Protein AF-A0A533YHV8-F1 (afdb_monomer_lite)

Foldseek 3Di:
DPPVVVVVVVPDDPVPPQEAEAEDEDPPDPVVVVVVVVVCVVVPEDEDDPVQVVVVVVPDDRPDPPYYYYHYPDPDVNVVDDD

pLDDT: mean 82.46, std 17.16, range [42.19, 97.56]

Structure (mmCIF, N/CA/C/O backbone):
data_AF-A0A533YHV8-F1
#
_entry.id   AF-A0A533YHV8-F1
#
loop_
_atom_site.group_PDB
_atom_site.id
_atom_site.type_symbol
_atom_site.label_atom_id
_atom_site.label_alt_id
_atom_site.label_comp_id
_atom_site.label_asym_id
_atom_site.label_entity_id
_atom_site.label_seq_id
_atom_site.pdbx_PDB_ins_code
_atom_site.Cartn_x
_atom_site.Cartn_y
_atom_site.Cartn_z
_atom_site.occupancy
_atom_site.B_iso_or_equiv
_atom_site.auth_seq_id
_atom_site.auth_comp_id
_atom_site.auth_asym_id
_atom_site.auth_atom_id
_atom_site.pdbx_PDB_model_num
ATOM 1 N N . MET A 1 1 ? 12.208 -17.103 -8.280 1.00 42.84 1 MET A N 1
ATOM 2 C CA . MET A 1 1 ? 12.313 -17.815 -6.984 1.00 42.84 1 MET A CA 1
ATOM 3 C C . MET A 1 1 ? 12.878 -16.982 -5.813 1.00 42.84 1 MET A C 1
ATOM 5 O O . MET A 1 1 ? 13.056 -17.538 -4.743 1.00 42.84 1 MET A O 1
ATOM 9 N N . GLY A 1 2 ? 13.114 -15.662 -5.939 1.00 42.19 2 GLY A N 1
ATOM 10 C CA . GLY A 1 2 ? 13.739 -14.869 -4.857 1.00 42.19 2 GLY A CA 1
ATOM 11 C C . GLY A 1 2 ? 12.803 -14.315 -3.769 1.00 42.19 2 GLY A C 1
ATOM 12 O O . GLY A 1 2 ? 13.169 -14.323 -2.604 1.00 42.19 2 GLY A O 1
ATOM 13 N N . ALA A 1 3 ? 11.585 -13.864 -4.105 1.00 48.72 3 ALA A N 1
ATOM 14 C CA . ALA A 1 3 ? 10.708 -13.256 -3.089 1.00 48.72 3 ALA A CA 1
ATOM 15 C C . ALA A 1 3 ? 10.072 -14.265 -2.137 1.00 48.72 3 ALA A C 1
ATOM 17 O O . ALA A 1 3 ? 9.913 -13.941 -0.970 1.00 48.72 3 ALA A O 1
ATOM 18 N N . LEU A 1 4 ? 9.751 -15.479 -2.605 1.00 45.72 4 LEU A N 1
ATOM 19 C CA . LEU A 1 4 ? 9.291 -16.528 -1.695 1.00 45.72 4 LEU A CA 1
ATOM 20 C C . LEU A 1 4 ? 10.359 -16.813 -0.636 1.00 45.72 4 LEU A C 1
ATOM 22 O O . LEU A 1 4 ? 10.032 -16.871 0.535 1.00 45.72 4 LEU A O 1
ATOM 26 N N . ARG A 1 5 ? 11.636 -16.881 -1.033 1.00 46.34 5 ARG A N 1
ATOM 27 C CA . ARG A 1 5 ? 12.753 -17.112 -0.114 1.00 46.34 5 ARG A CA 1
ATOM 28 C C . ARG A 1 5 ? 12.931 -15.980 0.902 1.00 46.34 5 ARG A C 1
ATOM 30 O O . ARG A 1 5 ? 13.085 -16.277 2.074 1.00 46.34 5 ARG A O 1
ATOM 37 N N . ALA A 1 6 ? 12.825 -14.716 0.488 1.00 48.22 6 ALA A N 1
ATOM 38 C CA . ALA A 1 6 ? 12.890 -13.575 1.409 1.00 48.22 6 ALA A CA 1
ATOM 39 C C . ALA A 1 6 ? 11.735 -13.567 2.433 1.00 48.22 6 AL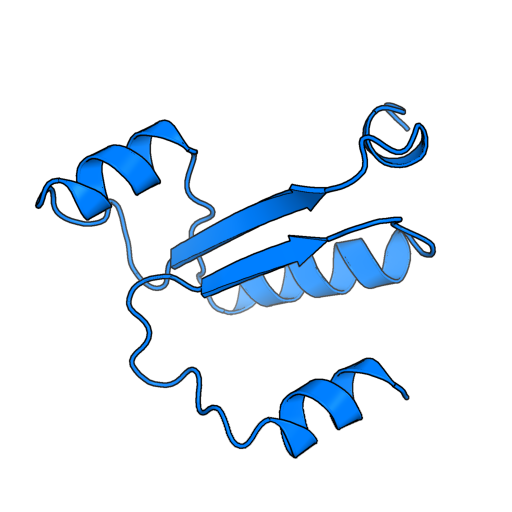A A C 1
ATOM 41 O O . ALA A 1 6 ? 11.940 -13.227 3.593 1.00 48.22 6 ALA A O 1
ATOM 42 N N . ILE A 1 7 ? 10.533 -13.985 2.021 1.00 48.78 7 ILE A N 1
ATOM 43 C CA . ILE A 1 7 ? 9.371 -14.118 2.913 1.00 48.78 7 ILE A CA 1
ATOM 44 C C . ILE A 1 7 ? 9.568 -15.284 3.897 1.00 48.78 7 ILE A C 1
ATOM 46 O O . ILE A 1 7 ? 9.221 -15.156 5.068 1.00 48.78 7 ILE A O 1
ATOM 50 N N . THR A 1 8 ? 10.167 -16.394 3.455 1.00 49.41 8 THR A N 1
ATOM 51 C CA . THR A 1 8 ? 10.476 -17.544 4.321 1.00 49.41 8 THR A CA 1
ATOM 52 C C . THR A 1 8 ? 11.642 -17.269 5.282 1.00 49.41 8 THR A C 1
ATOM 54 O O . THR A 1 8 ? 11.583 -17.680 6.437 1.00 49.41 8 THR A O 1
ATOM 57 N N . GLU A 1 9 ? 12.689 -16.564 4.836 1.00 47.34 9 GLU A N 1
ATOM 58 C CA . GLU A 1 9 ? 13.894 -16.255 5.628 1.00 47.34 9 GLU A CA 1
ATOM 59 C C . GLU A 1 9 ? 13.652 -15.198 6.714 1.00 47.34 9 GLU A C 1
ATOM 61 O O . GLU A 1 9 ? 14.372 -15.180 7.707 1.00 47.34 9 GLU A O 1
ATOM 66 N N . LEU A 1 10 ? 12.624 -14.351 6.582 1.00 49.09 10 LEU A N 1
ATOM 67 C CA . LEU A 1 10 ? 12.305 -13.356 7.607 1.00 49.09 10 LEU A CA 1
ATOM 68 C C . LEU A 1 10 ? 11.725 -13.966 8.891 1.00 49.09 10 LEU A C 1
ATOM 70 O O . LEU A 1 10 ? 11.695 -13.274 9.906 1.00 49.09 10 LEU A O 1
ATOM 74 N N . THR A 1 11 ? 11.239 -15.219 8.899 1.00 46.31 11 THR A N 1
ATOM 75 C CA . THR A 1 11 ? 10.492 -15.814 10.043 1.00 46.31 11 THR A CA 1
ATOM 76 C C . THR A 1 11 ? 9.345 -14.930 10.572 1.00 46.31 11 THR A C 1
ATOM 78 O O . THR A 1 11 ? 8.752 -15.208 11.614 1.00 46.31 11 THR A O 1
ATOM 81 N N . ALA A 1 12 ? 9.000 -13.863 9.850 1.00 49.97 12 ALA A N 1
ATOM 82 C CA . ALA A 1 12 ? 7.995 -12.900 10.227 1.00 49.97 12 ALA A CA 1
ATOM 83 C C . ALA A 1 12 ? 6.652 -13.473 9.800 1.00 49.97 12 ALA A C 1
ATOM 85 O O . ALA A 1 12 ? 6.260 -13.440 8.633 1.00 49.97 12 ALA A O 1
ATOM 86 N N . SER A 1 13 ? 5.942 -14.040 10.766 1.00 60.16 13 SER A N 1
ATOM 87 C CA . SER A 1 13 ? 4.531 -14.303 10.575 1.00 60.16 13 SER A CA 1
ATOM 88 C C . SER A 1 13 ? 3.814 -12.961 10.508 1.00 60.16 13 SER A C 1
ATOM 90 O O . SER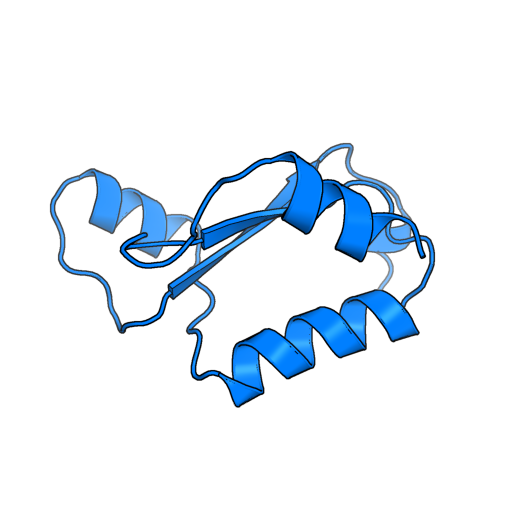 A 1 13 ? 3.689 -12.261 11.506 1.00 60.16 13 SER A O 1
ATOM 92 N N . PHE A 1 14 ? 3.280 -12.630 9.338 1.00 66.69 14 PHE A N 1
ATOM 93 C CA . PHE A 1 14 ? 2.338 -11.524 9.186 1.00 66.69 14 PHE A CA 1
ATOM 94 C C . PHE A 1 14 ? 0.978 -11.809 9.853 1.00 66.69 14 PHE A C 1
ATOM 96 O O . PHE A 1 14 ? 0.104 -10.941 9.861 1.00 66.69 14 PHE A O 1
ATOM 103 N N . ARG A 1 15 ? 0.769 -13.014 10.420 1.00 64.00 15 ARG A N 1
ATOM 104 C CA . ARG A 1 15 ? -0.432 -13.315 11.213 1.00 64.00 15 ARG A CA 1
ATOM 105 C C . ARG A 1 15 ? -0.453 -12.409 12.439 1.00 64.00 15 ARG A C 1
ATOM 107 O O . ARG A 1 15 ? 0.369 -12.572 13.334 1.00 64.00 15 ARG A O 1
ATOM 114 N N . GLY A 1 16 ? -1.414 -11.493 12.467 1.00 71.88 16 GLY A N 1
ATOM 115 C CA . GLY A 1 16 ? -1.619 -10.547 13.562 1.00 71.88 16 GLY A CA 1
ATOM 116 C C . GLY A 1 16 ? -1.204 -9.111 13.249 1.00 71.88 16 GLY A C 1
ATOM 117 O O . GLY A 1 16 ? -1.455 -8.241 14.072 1.00 71.88 16 GLY A O 1
ATOM 118 N N . ALA A 1 17 ? -0.619 -8.835 12.078 1.00 85.12 17 ALA A N 1
ATOM 119 C CA . ALA A 1 17 ? -0.402 -7.456 11.655 1.00 85.12 17 ALA A CA 1
ATOM 120 C C . ALA A 1 17 ? -1.750 -6.764 11.394 1.00 85.12 17 ALA A C 1
ATOM 122 O O . ALA A 1 17 ? -2.564 -7.266 10.617 1.00 85.12 17 ALA A O 1
ATOM 123 N N . ASP A 1 18 ? -1.972 -5.603 12.016 1.00 90.06 18 ASP A N 1
ATOM 124 C CA . ASP A 1 18 ? -3.159 -4.782 11.751 1.00 90.06 18 ASP A CA 1
ATOM 125 C C . ASP A 1 18 ? -3.141 -4.215 10.320 1.00 90.06 18 ASP A C 1
ATOM 127 O O . ASP A 1 18 ? -4.179 -4.160 9.660 1.00 90.06 18 ASP A O 1
ATOM 131 N N . VAL A 1 19 ? -1.954 -3.830 9.831 1.00 93.19 19 VAL A N 1
ATOM 132 C CA . VAL A 1 19 ? -1.720 -3.314 8.475 1.00 93.19 19 VAL A CA 1
ATOM 133 C C . VAL A 1 19 ? -0.423 -3.899 7.913 1.00 93.19 19 VAL A C 1
ATOM 135 O O . VAL A 1 19 ? 0.619 -3.844 8.568 1.00 93.19 19 VAL A O 1
ATOM 138 N N . LEU A 1 20 ? -0.455 -4.414 6.681 1.00 93.12 20 LEU A N 1
ATOM 139 C CA . LEU A 1 20 ? 0.756 -4.784 5.940 1.00 93.12 20 LEU A CA 1
ATOM 140 C C . LEU A 1 20 ? 1.313 -3.588 5.173 1.00 93.12 20 LEU A C 1
ATOM 142 O O . LEU A 1 20 ? 0.666 -3.096 4.257 1.00 93.12 20 LEU A O 1
ATOM 146 N N . VAL A 1 21 ? 2.530 -3.153 5.492 1.00 93.31 21 VAL A N 1
ATOM 147 C CA . VAL A 1 21 ? 3.219 -2.099 4.733 1.00 93.31 21 VAL A CA 1
ATOM 148 C C . VAL A 1 21 ? 4.141 -2.749 3.704 1.00 93.31 21 VAL A C 1
ATOM 150 O O . VAL A 1 21 ? 5.128 -3.391 4.062 1.00 93.31 21 VAL A O 1
ATOM 153 N N . LEU A 1 22 ? 3.801 -2.615 2.423 1.00 92.19 22 LEU A N 1
ATOM 154 C CA . LEU A 1 22 ? 4.523 -3.226 1.310 1.00 92.19 22 LEU A CA 1
ATOM 155 C C . LEU A 1 22 ? 5.293 -2.156 0.539 1.00 92.19 22 LEU A C 1
ATOM 157 O O . LEU A 1 22 ? 4.699 -1.363 -0.191 1.00 92.19 22 LEU A O 1
ATOM 161 N N . CYS A 1 23 ? 6.616 -2.170 0.683 1.00 92.56 23 CYS A N 1
ATOM 162 C CA . CYS A 1 23 ? 7.506 -1.252 -0.017 1.00 92.56 23 CYS A CA 1
ATOM 163 C C . CYS A 1 23 ? 7.950 -1.825 -1.368 1.00 92.56 23 CYS A C 1
ATOM 165 O O . CYS A 1 23 ? 8.581 -2.885 -1.451 1.00 92.56 23 CYS A O 1
ATOM 167 N N . TYR A 1 24 ? 7.650 -1.086 -2.431 1.00 91.56 24 TYR A N 1
ATOM 168 C CA . TYR A 1 24 ? 8.107 -1.339 -3.786 1.00 91.56 24 TYR A CA 1
ATOM 169 C C . TYR A 1 24 ? 9.159 -0.303 -4.172 1.00 91.56 24 TYR A C 1
ATOM 171 O O . TYR A 1 24 ? 8.990 0.890 -3.974 1.00 91.56 24 TYR A O 1
ATOM 179 N N . HIS A 1 25 ? 10.254 -0.761 -4.767 1.00 90.69 25 HIS A N 1
ATOM 180 C CA . HIS A 1 25 ? 11.171 0.112 -5.496 1.00 90.69 25 HIS A CA 1
ATOM 181 C C . HIS A 1 25 ? 10.807 -0.003 -6.983 1.00 90.69 25 HIS A C 1
ATOM 183 O O . HIS A 1 25 ? 9.641 0.099 -7.366 1.00 90.69 25 HIS A O 1
ATOM 189 N N . ARG A 1 26 ? 11.773 -0.327 -7.841 1.00 90.25 26 ARG A N 1
ATOM 190 C CA . ARG A 1 26 ? 11.547 -0.487 -9.276 1.00 90.25 26 ARG A CA 1
ATOM 191 C C . ARG A 1 26 ? 10.649 -1.682 -9.627 1.00 90.25 26 ARG A C 1
ATOM 193 O O . ARG A 1 26 ? 10.959 -2.826 -9.269 1.00 90.25 26 ARG A O 1
ATOM 200 N N . ILE A 1 27 ? 9.607 -1.446 -10.427 1.00 88.19 27 ILE A N 1
ATOM 201 C CA . ILE A 1 27 ? 8.678 -2.486 -10.894 1.00 88.19 27 ILE A CA 1
ATOM 202 C C . ILE A 1 27 ? 9.215 -3.120 -12.182 1.00 88.19 27 ILE A C 1
ATOM 204 O O . ILE A 1 27 ? 8.806 -2.814 -13.296 1.00 88.19 27 ILE A O 1
ATOM 208 N N . ARG A 1 28 ? 10.134 -4.079 -12.032 1.00 87.25 28 ARG A N 1
ATOM 209 C CA . ARG A 1 28 ? 10.779 -4.749 -13.183 1.00 87.25 28 ARG A CA 1
ATOM 210 C C . ARG A 1 28 ? 9.848 -5.650 -14.006 1.00 87.25 28 ARG A C 1
ATOM 212 O O . ARG A 1 28 ? 10.208 -6.043 -15.107 1.00 87.25 28 ARG A O 1
ATOM 219 N N . SER A 1 29 ? 8.698 -6.043 -13.457 1.00 89.06 29 SER A N 1
ATOM 220 C CA . SER A 1 29 ? 7.713 -6.895 -14.130 1.00 89.06 29 SER A CA 1
ATOM 221 C C . SER A 1 29 ? 6.307 -6.492 -13.702 1.00 89.06 29 SER A C 1
ATOM 223 O O . SER A 1 29 ? 5.915 -6.703 -12.551 1.00 89.06 29 SER A O 1
ATOM 225 N N . ARG A 1 30 ? 5.546 -5.934 -14.651 1.00 88.56 30 ARG A N 1
ATOM 226 C CA . ARG A 1 30 ? 4.145 -5.544 -14.445 1.00 88.56 30 ARG A CA 1
ATOM 227 C C . ARG A 1 30 ? 3.254 -6.748 -14.149 1.00 88.56 30 ARG A C 1
ATOM 229 O O . ARG A 1 30 ? 2.409 -6.664 -13.272 1.00 88.56 30 ARG A O 1
ATOM 236 N N . GLU A 1 31 ? 3.493 -7.882 -14.804 1.00 90.62 31 GLU A N 1
ATOM 237 C CA . GLU A 1 31 ? 2.758 -9.133 -14.568 1.00 90.62 31 GLU A CA 1
ATOM 238 C C . GLU A 1 31 ? 2.910 -9.619 -13.121 1.00 90.62 31 GLU A C 1
ATOM 240 O O . GLU A 1 31 ? 1.931 -9.967 -12.453 1.00 90.62 31 GLU A O 1
ATOM 245 N N . ARG A 1 32 ? 4.143 -9.595 -12.604 1.00 87.06 32 ARG A N 1
ATOM 246 C CA . ARG A 1 32 ? 4.419 -10.012 -11.232 1.00 87.06 32 ARG A CA 1
ATOM 247 C C . ARG A 1 32 ? 3.800 -9.060 -10.216 1.00 87.06 32 ARG A C 1
ATOM 249 O O . ARG A 1 32 ? 3.216 -9.531 -9.246 1.00 87.06 32 ARG A O 1
ATOM 256 N N . PHE A 1 33 ? 3.910 -7.754 -10.451 1.00 89.38 33 PHE A N 1
ATOM 257 C CA . PHE A 1 33 ? 3.256 -6.750 -9.615 1.00 89.38 33 PHE A CA 1
ATOM 258 C C . PHE A 1 33 ? 1.735 -6.935 -9.623 1.00 89.38 33 PHE A C 1
ATOM 260 O O . PHE A 1 33 ? 1.126 -7.048 -8.566 1.00 89.38 33 PHE A O 1
ATOM 267 N N . HIS A 1 34 ? 1.132 -7.097 -10.801 1.00 89.75 34 HIS A N 1
ATOM 268 C CA . HIS A 1 34 ? -0.297 -7.366 -10.939 1.00 89.75 34 HIS A CA 1
ATOM 269 C C . HIS A 1 34 ? -0.723 -8.627 -10.177 1.00 89.75 34 HIS A C 1
ATOM 271 O O . HIS A 1 34 ? -1.713 -8.595 -9.455 1.00 89.75 34 HIS A O 1
ATOM 277 N N . SER A 1 35 ? 0.056 -9.708 -10.252 1.00 86.88 35 SER A N 1
ATOM 278 C CA . SER A 1 35 ? -0.216 -10.941 -9.500 1.00 86.88 35 SER A CA 1
ATOM 279 C C . SER A 1 35 ? -0.180 -10.724 -7.982 1.00 86.88 35 SER A C 1
ATOM 281 O O . SER A 1 35 ? -0.980 -11.311 -7.259 1.00 86.88 35 SER A O 1
ATOM 283 N N . GLN A 1 36 ? 0.710 -9.856 -7.488 1.00 89.88 36 GLN A N 1
ATOM 284 C CA . GLN A 1 36 ? 0.773 -9.492 -6.067 1.00 89.88 36 GLN A CA 1
ATOM 285 C C . GLN A 1 36 ? -0.446 -8.667 -5.637 1.00 89.88 36 GLN A C 1
ATOM 287 O O . GLN A 1 36 ? -1.047 -8.967 -4.608 1.00 89.88 36 GLN A O 1
ATOM 292 N N . ILE A 1 37 ? -0.846 -7.670 -6.434 1.00 91.88 37 ILE A N 1
ATOM 293 C CA . ILE A 1 37 ? -2.044 -6.861 -6.157 1.00 91.88 37 ILE A CA 1
ATOM 294 C C . ILE A 1 37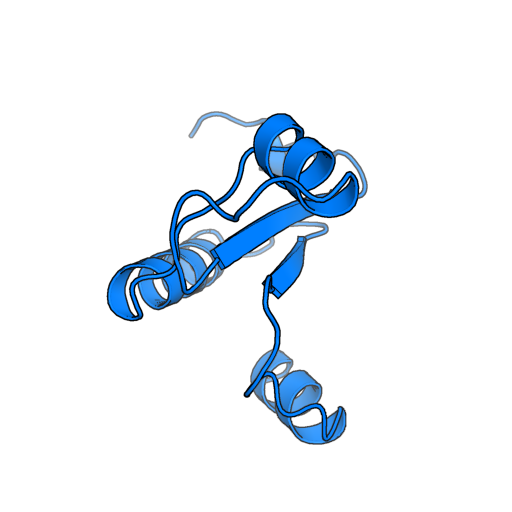 ? -3.312 -7.721 -6.214 1.00 91.88 37 ILE A C 1
ATOM 296 O O . ILE A 1 37 ? -4.166 -7.624 -5.334 1.00 91.88 37 ILE A O 1
ATOM 300 N N . LYS A 1 38 ? -3.404 -8.620 -7.198 1.00 89.81 38 LYS A N 1
ATOM 301 C CA . LYS A 1 38 ? -4.498 -9.584 -7.313 1.00 89.81 38 LYS A CA 1
ATOM 302 C C . LYS A 1 38 ? -4.584 -10.481 -6.078 1.00 89.81 38 LYS A C 1
ATOM 304 O O . LYS A 1 38 ? -5.670 -10.639 -5.533 1.00 89.81 38 LYS A O 1
ATOM 309 N N . ALA A 1 39 ? -3.454 -10.992 -5.589 1.00 86.94 39 ALA A N 1
ATOM 310 C CA . ALA A 1 39 ? -3.431 -11.804 -4.377 1.00 86.94 39 ALA A CA 1
ATOM 311 C C . ALA A 1 39 ? -3.944 -11.028 -3.150 1.00 86.94 39 ALA A C 1
ATOM 313 O O . ALA A 1 39 ? -4.711 -11.586 -2.371 1.00 86.94 39 ALA A O 1
ATOM 314 N N . LEU A 1 40 ? -3.588 -9.747 -2.984 1.00 87.62 40 LEU A N 1
ATOM 315 C CA . LEU A 1 40 ? -4.139 -8.914 -1.904 1.00 87.62 40 LEU A CA 1
ATOM 316 C C . LEU A 1 40 ? -5.667 -8.817 -1.995 1.00 87.62 40 LEU A C 1
ATOM 318 O O . LEU A 1 40 ? -6.353 -9.050 -1.000 1.00 87.62 40 LEU A O 1
ATOM 322 N N . ALA A 1 41 ? -6.194 -8.540 -3.190 1.00 88.56 41 ALA A N 1
ATOM 323 C CA . ALA A 1 41 ? -7.633 -8.446 -3.419 1.00 88.56 41 ALA A CA 1
ATOM 324 C C . ALA A 1 41 ? -8.358 -9.777 -3.145 1.00 88.56 41 ALA A C 1
ATOM 326 O O . ALA A 1 41 ? -9.368 -9.792 -2.446 1.00 88.56 41 ALA A O 1
ATOM 327 N N . GLU A 1 42 ? -7.821 -10.902 -3.629 1.00 89.19 42 GLU A N 1
ATOM 328 C CA . GLU A 1 42 ? -8.385 -12.244 -3.403 1.00 89.19 42 GLU A CA 1
ATOM 329 C C . GLU A 1 42 ? -8.410 -12.637 -1.919 1.00 89.19 42 GLU A C 1
ATOM 331 O O . GLU A 1 42 ? -9.299 -13.369 -1.492 1.00 89.19 42 GLU A O 1
ATOM 336 N N . HIS A 1 43 ? -7.475 -12.120 -1.117 1.00 87.62 43 HIS A N 1
ATOM 337 C CA . HIS A 1 43 ? -7.434 -12.333 0.333 1.00 87.62 43 HIS A CA 1
ATOM 338 C C . HIS A 1 43 ? -8.194 -11.250 1.123 1.00 87.62 43 HIS A C 1
ATOM 340 O O . HIS A 1 43 ? -8.105 -11.207 2.351 1.00 87.62 43 HIS A O 1
ATOM 346 N N . GLY A 1 44 ? -8.942 -10.375 0.439 1.00 90.69 44 GLY A N 1
ATOM 347 C CA . GLY A 1 44 ? -9.809 -9.371 1.057 1.00 90.69 44 GLY A CA 1
ATOM 348 C C . GLY A 1 44 ? -9.079 -8.163 1.647 1.00 90.69 44 GLY A C 1
ATOM 349 O O . GLY A 1 44 ? -9.666 -7.438 2.450 1.00 90.69 44 GLY A O 1
ATOM 350 N N . TYR A 1 45 ? -7.815 -7.929 1.282 1.00 91.62 45 TYR A N 1
ATOM 351 C CA . TYR A 1 45 ? -7.078 -6.765 1.766 1.00 91.62 45 TYR A CA 1
ATOM 352 C C . TYR A 1 45 ? -7.646 -5.475 1.185 1.00 91.62 45 TYR A C 1
ATOM 354 O O . TYR A 1 45 ? -7.729 -5.304 -0.030 1.00 91.62 45 TYR A O 1
ATOM 362 N N . SER A 1 46 ? -7.963 -4.530 2.063 1.00 93.75 46 SER A N 1
ATOM 363 C CA . SER A 1 46 ? -8.240 -3.152 1.663 1.00 93.75 46 SER A CA 1
ATOM 364 C C . SER A 1 46 ? -6.940 -2.359 1.595 1.00 93.75 46 SER A C 1
ATOM 366 O O . SER A 1 46 ? -6.143 -2.376 2.536 1.00 93.75 46 SER A O 1
ATOM 368 N N . VAL A 1 47 ? -6.712 -1.681 0.471 1.00 94.69 47 VAL A N 1
ATOM 369 C CA . VAL A 1 47 ? -5.535 -0.826 0.287 1.00 94.69 47 VAL A CA 1
ATOM 370 C C . VAL A 1 47 ? -5.840 0.552 0.858 1.00 94.69 47 VAL A C 1
ATOM 372 O O . VAL A 1 47 ? -6.733 1.238 0.369 1.00 94.69 47 VAL A O 1
ATOM 375 N N . LEU A 1 48 ? -5.103 0.939 1.894 1.00 97.00 48 LEU A N 1
ATOM 376 C CA . LEU A 1 48 ? -5.260 2.218 2.574 1.00 97.00 48 LEU A CA 1
ATOM 377 C C . LEU A 1 48 ? -4.620 3.347 1.772 1.00 97.00 48 LEU A C 1
ATOM 379 O O . LEU A 1 48 ? -3.516 3.213 1.235 1.00 97.00 48 LEU A O 1
ATOM 383 N N . THR A 1 49 ? -5.268 4.504 1.799 1.00 96.31 49 THR A N 1
ATOM 384 C CA . THR A 1 49 ? -4.617 5.779 1.503 1.00 96.31 49 THR A CA 1
ATOM 385 C C . THR A 1 49 ? -3.664 6.182 2.633 1.00 96.31 49 THR A C 1
ATOM 387 O O . THR A 1 49 ? -3.778 5.733 3.778 1.00 96.31 49 THR A O 1
ATOM 390 N N . MET A 1 50 ? -2.735 7.098 2.340 1.00 96.06 50 MET A N 1
ATOM 391 C CA . MET A 1 50 ? -1.843 7.653 3.366 1.00 96.06 50 MET A CA 1
ATOM 392 C C . MET A 1 50 ? -2.619 8.391 4.470 1.00 96.06 50 MET A C 1
ATOM 394 O O . MET A 1 50 ? -2.214 8.379 5.633 1.00 96.06 50 MET A O 1
ATOM 398 N N . GLU A 1 51 ? -3.752 9.010 4.127 1.00 97.19 51 GLU A N 1
ATOM 399 C CA . GLU A 1 51 ? -4.609 9.699 5.092 1.00 97.19 51 GLU A CA 1
ATOM 400 C C . GLU A 1 51 ? -5.252 8.712 6.074 1.00 97.19 51 GLU A C 1
ATOM 402 O O . GLU A 1 51 ? -5.169 8.914 7.287 1.00 97.19 51 GLU A O 1
ATOM 407 N N . GLU A 1 52 ? -5.848 7.629 5.571 1.00 97.38 52 GLU A N 1
ATOM 408 C CA . GLU A 1 52 ? -6.454 6.580 6.401 1.00 97.38 52 GLU A CA 1
ATOM 409 C C . GLU A 1 52 ? -5.417 5.909 7.298 1.00 97.38 52 GLU A C 1
ATOM 411 O O . GLU A 1 52 ? -5.653 5.737 8.495 1.00 97.38 52 GLU A O 1
ATOM 416 N N . PHE A 1 53 ? -4.238 5.605 6.751 1.00 96.94 53 PHE A N 1
ATOM 417 C CA . PHE A 1 53 ? -3.134 5.055 7.529 1.00 96.94 53 PHE A CA 1
ATOM 418 C C . PHE A 1 53 ? -2.686 6.012 8.644 1.00 96.94 53 PHE A C 1
ATOM 420 O O . PHE A 1 53 ? -2.515 5.603 9.792 1.00 96.94 53 PHE A O 1
ATOM 427 N N . THR A 1 54 ? -2.570 7.309 8.349 1.00 97.12 54 THR A N 1
ATOM 428 C CA . THR A 1 54 ? -2.180 8.323 9.343 1.00 97.12 54 THR A CA 1
ATOM 429 C C . THR A 1 54 ? -3.244 8.504 10.425 1.00 97.12 54 THR A C 1
ATOM 431 O O . THR A 1 54 ? -2.911 8.651 11.602 1.00 97.12 54 THR A O 1
ATOM 434 N N . LYS A 1 55 ? -4.530 8.497 10.058 1.00 97.44 55 LYS A N 1
ATOM 435 C CA . LYS A 1 55 ? -5.643 8.534 11.020 1.00 97.44 55 LYS A CA 1
ATOM 436 C C . LYS A 1 55 ? -5.603 7.322 11.947 1.00 97.44 55 LYS A C 1
ATOM 438 O O . LYS A 1 55 ? -5.766 7.484 13.158 1.00 97.44 55 LYS A O 1
ATOM 443 N N . TRP A 1 56 ? -5.330 6.140 11.396 1.00 96.56 56 TRP A N 1
ATOM 444 C CA . TRP A 1 56 ? -5.162 4.918 12.175 1.00 96.56 56 TRP A CA 1
ATOM 445 C C . TRP A 1 56 ? -3.991 5.002 13.160 1.00 96.56 56 TRP A C 1
ATOM 447 O O . TRP A 1 56 ? -4.180 4.744 14.346 1.00 96.56 56 TRP A O 1
ATOM 457 N N . LEU A 1 57 ? -2.819 5.476 12.723 1.00 95.88 57 LEU A N 1
ATOM 458 C CA . LEU A 1 57 ? -1.670 5.707 13.615 1.00 95.88 57 LEU A CA 1
ATOM 459 C C . LEU A 1 57 ? -1.982 6.682 14.763 1.00 95.88 57 LEU A C 1
ATOM 461 O O . LEU A 1 57 ? -1.375 6.603 15.828 1.00 95.88 57 LEU A O 1
ATOM 465 N N . LYS A 1 58 ? -2.942 7.592 14.563 1.00 97.56 58 LYS A N 1
ATOM 466 C CA . LYS A 1 58 ? -3.430 8.540 15.579 1.00 97.56 58 LYS A CA 1
ATOM 467 C C . LYS A 1 58 ? -4.544 7.972 16.471 1.00 97.56 58 LYS A C 1
ATOM 469 O O . LYS A 1 58 ? -5.114 8.716 17.264 1.00 97.56 58 LYS A O 1
ATOM 474 N N . GLY A 1 59 ? -4.863 6.684 16.350 1.00 96.19 59 GLY A N 1
ATOM 475 C CA . GLY A 1 59 ? -5.849 5.987 17.180 1.00 96.19 59 GLY A CA 1
ATOM 476 C C . GLY A 1 59 ? -7.252 5.883 16.579 1.00 96.19 59 GLY A C 1
ATOM 477 O O . GLY A 1 59 ? -8.154 5.382 17.247 1.00 96.19 59 GLY A O 1
ATOM 478 N N . SER A 1 60 ? -7.465 6.322 15.333 1.00 96.88 60 SER A N 1
ATOM 479 C CA . SER A 1 60 ? -8.733 6.040 14.640 1.00 96.88 60 SER A CA 1
ATOM 480 C C . SER A 1 60 ? -8.829 4.546 14.289 1.00 96.88 60 SER A C 1
ATOM 482 O O . SER A 1 60 ? -7.802 3.907 14.053 1.00 96.88 60 SER A O 1
ATOM 484 N N . PRO A 1 61 ? -10.034 3.956 14.216 1.00 95.62 61 PRO A N 1
ATOM 485 C CA . PRO A 1 61 ? -10.179 2.582 13.748 1.00 95.62 61 PRO A CA 1
ATOM 486 C C . PRO A 1 61 ? -9.770 2.450 12.273 1.00 95.62 61 PRO A C 1
ATOM 488 O O . PRO A 1 61 ? -9.863 3.404 11.500 1.00 95.62 61 PRO A O 1
ATOM 491 N N . LEU A 1 62 ? -9.347 1.246 11.876 1.00 93.19 62 LEU A N 1
ATOM 492 C CA . LEU A 1 62 ? -9.154 0.927 10.460 1.00 93.19 62 LEU A CA 1
ATOM 493 C C . LEU A 1 62 ? -10.507 0.924 9.731 1.00 93.19 62 LEU A C 1
ATOM 495 O O . LEU A 1 62 ? -11.477 0.420 10.302 1.00 93.19 62 LEU A O 1
ATOM 499 N N . PRO A 1 63 ? -10.571 1.397 8.471 1.00 88.00 63 PRO A N 1
ATOM 500 C CA . PRO A 1 63 ? -11.792 1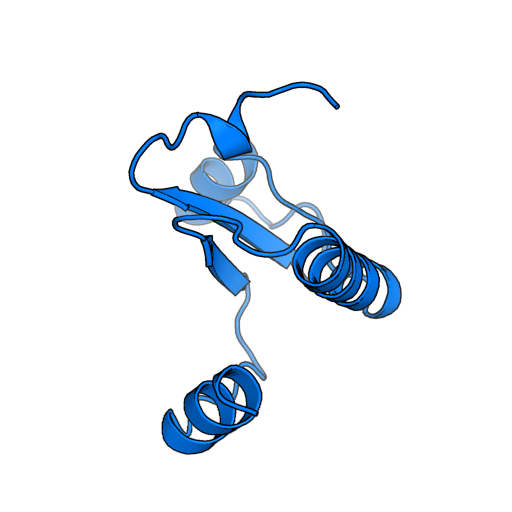.321 7.665 1.00 88.00 63 PRO A CA 1
ATOM 501 C C . PRO A 1 63 ? -12.300 -0.118 7.484 1.00 88.00 63 PRO A C 1
ATOM 503 O O . PRO A 1 63 ? -13.502 -0.371 7.501 1.00 88.00 63 PRO A O 1
ATOM 506 N N . SER A 1 64 ? -11.376 -1.069 7.334 1.00 91.00 64 SER A N 1
ATOM 507 C CA . SER A 1 64 ? -11.652 -2.491 7.116 1.00 91.00 64 SER A CA 1
ATOM 508 C C . SER A 1 64 ? -10.412 -3.335 7.428 1.00 91.00 64 SER A C 1
ATOM 51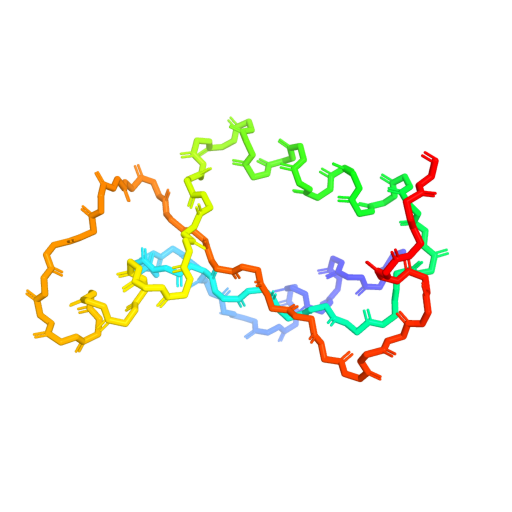0 O O . SER A 1 64 ? -9.292 -2.826 7.525 1.00 91.00 64 SER A O 1
ATOM 512 N N . ARG A 1 65 ? -10.614 -4.643 7.621 1.00 89.75 65 ARG A N 1
ATOM 513 C CA . ARG A 1 65 ? -9.547 -5.627 7.849 1.00 89.75 65 ARG A CA 1
ATOM 514 C C . ARG A 1 65 ? -9.778 -6.854 6.952 1.00 89.75 65 ARG A C 1
ATOM 516 O O . ARG A 1 65 ? -10.933 -7.255 6.817 1.00 89.75 65 ARG A O 1
ATOM 523 N N . PRO A 1 66 ? -8.718 -7.484 6.413 1.00 92.56 66 PRO A N 1
ATOM 524 C CA . PRO A 1 66 ? -7.310 -7.098 6.550 1.00 9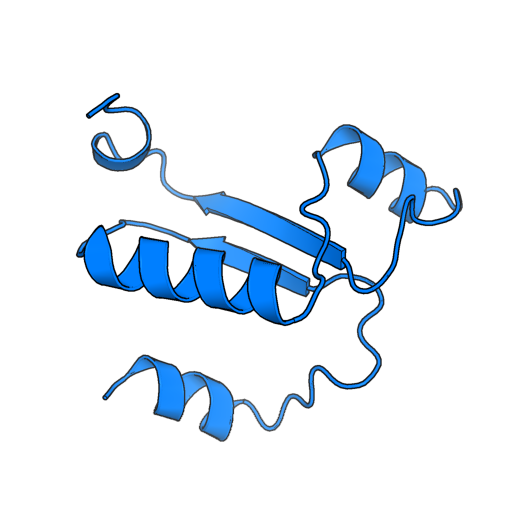2.56 66 PRO A CA 1
ATOM 525 C C . PRO A 1 66 ? -6.956 -5.840 5.729 1.00 92.56 66 PRO A C 1
ATOM 527 O O . PRO A 1 66 ? -7.658 -5.493 4.783 1.00 92.56 66 PRO A O 1
ATOM 530 N N . ALA A 1 67 ? -5.891 -5.126 6.107 1.00 95.06 67 ALA A N 1
ATOM 531 C CA . ALA A 1 67 ? -5.495 -3.862 5.479 1.00 95.06 67 ALA A CA 1
ATOM 532 C C . ALA A 1 67 ? -4.035 -3.883 5.008 1.00 95.06 67 ALA A C 1
ATOM 534 O O . ALA A 1 67 ? -3.178 -4.529 5.619 1.00 95.06 67 ALA A O 1
ATOM 535 N N . ALA A 1 68 ? -3.746 -3.170 3.922 1.00 95.25 68 ALA A N 1
ATOM 536 C CA . ALA A 1 68 ? -2.399 -2.995 3.395 1.00 95.25 68 ALA A CA 1
ATOM 537 C C . ALA A 1 68 ? -2.140 -1.536 3.003 1.00 95.25 68 ALA A C 1
ATOM 539 O O . ALA A 1 68 ? -3.033 -0.853 2.514 1.00 95.25 68 ALA A O 1
ATOM 540 N N . LEU A 1 69 ? -0.907 -1.074 3.172 1.00 96.69 69 LEU A N 1
ATOM 541 C CA . LEU A 1 69 ? -0.399 0.179 2.625 1.00 96.69 69 LEU A CA 1
ATOM 542 C C . LEU A 1 69 ? 0.658 -0.160 1.574 1.00 96.69 69 LEU A C 1
ATOM 544 O O . LEU A 1 69 ? 1.613 -0.882 1.862 1.00 96.69 69 LEU A O 1
ATOM 548 N N . LEU A 1 70 ? 0.496 0.365 0.363 1.00 94.88 70 LEU A N 1
ATOM 549 C CA . LEU A 1 70 ? 1.495 0.247 -0.696 1.00 94.88 70 LEU A CA 1
ATOM 550 C C . LEU A 1 70 ? 2.361 1.505 -0.690 1.00 94.88 70 LEU A C 1
ATOM 552 O O . LEU A 1 70 ? 1.832 2.612 -0.786 1.00 94.88 70 LEU A O 1
ATOM 556 N N . THR A 1 71 ? 3.677 1.345 -0.592 1.00 94.50 71 THR A N 1
ATOM 557 C CA . THR A 1 71 ? 4.629 2.458 -0.694 1.00 94.50 71 THR A CA 1
ATOM 558 C C . THR A 1 71 ? 5.567 2.241 -1.873 1.00 94.50 71 THR A C 1
ATOM 560 O O . THR A 1 71 ? 5.889 1.103 -2.221 1.00 94.50 71 THR A O 1
ATOM 563 N N . PHE A 1 72 ? 5.981 3.338 -2.506 1.00 93.12 72 PHE A N 1
ATOM 564 C CA . PHE A 1 72 ? 6.868 3.330 -3.663 1.00 93.12 72 PHE A CA 1
ATOM 565 C C . PHE A 1 72 ? 8.058 4.247 -3.399 1.00 93.12 72 PHE A C 1
ATOM 567 O O . PHE A 1 72 ? 7.892 5.462 -3.311 1.00 93.12 72 PHE A O 1
ATOM 574 N N . ASP A 1 73 ? 9.248 3.664 -3.300 1.00 91.62 73 ASP A N 1
ATOM 575 C CA . ASP A 1 73 ? 10.481 4.391 -3.012 1.00 91.62 73 ASP A CA 1
ATOM 576 C C . ASP A 1 73 ? 11.321 4.549 -4.287 1.00 91.62 73 ASP A C 1
ATOM 578 O O . ASP A 1 73 ? 11.337 3.685 -5.172 1.00 91.62 73 ASP A O 1
ATOM 582 N N . GLY A 1 74 ? 12.043 5.667 -4.377 1.00 90.00 74 GLY A N 1
ATOM 583 C CA . GLY A 1 74 ? 12.987 5.953 -5.461 1.00 90.00 74 GLY A CA 1
ATOM 584 C C . GLY A 1 74 ? 12.417 6.692 -6.675 1.00 90.00 74 GLY A C 1
ATOM 585 O O . GLY A 1 74 ? 13.215 7.109 -7.507 1.00 90.00 74 GLY A O 1
ATOM 586 N N . CYS A 1 75 ? 11.095 6.905 -6.754 1.00 86.69 75 CYS A N 1
ATOM 587 C CA . CYS A 1 75 ? 10.432 7.688 -7.812 1.00 86.69 75 CYS A CA 1
ATOM 588 C C . CYS A 1 75 ? 10.889 7.282 -9.227 1.00 86.69 75 CYS A C 1
ATOM 590 O O . CYS A 1 75 ? 11.356 8.099 -10.018 1.00 86.69 75 CYS A O 1
ATOM 592 N N . TYR A 1 76 ? 10.836 5.984 -9.521 1.00 85.81 76 TYR A N 1
ATOM 593 C CA . TYR A 1 76 ? 11.262 5.470 -10.818 1.00 85.81 76 TYR A CA 1
ATOM 594 C C . TYR A 1 76 ? 10.218 5.808 -11.893 1.00 85.81 76 TYR A C 1
ATOM 596 O O . TYR A 1 76 ? 9.019 5.684 -11.653 1.00 85.81 76 TYR A O 1
ATOM 604 N N . ASP A 1 77 ? 10.663 6.163 -13.101 1.00 83.94 77 ASP A N 1
ATOM 605 C CA . ASP A 1 77 ? 9.771 6.557 -14.208 1.00 83.94 77 ASP A CA 1
ATOM 606 C C . ASP A 1 77 ? 8.696 5.502 -14.527 1.00 83.94 77 ASP A C 1
ATOM 608 O O . ASP A 1 77 ? 7.563 5.828 -14.883 1.00 83.94 77 ASP A O 1
ATOM 612 N N . ASP A 1 78 ? 9.028 4.218 -14.359 1.00 78.88 78 ASP A N 1
ATOM 613 C CA . ASP A 1 78 ? 8.117 3.094 -14.596 1.00 78.88 78 ASP A CA 1
ATOM 614 C C . ASP A 1 78 ? 6.951 3.013 -13.594 1.00 78.88 78 ASP A C 1
ATOM 616 O O . ASP A 1 78 ? 5.962 2.329 -13.874 1.00 78.88 78 ASP A O 1
ATOM 620 N N . GLN A 1 79 ? 7.036 3.729 -12.469 1.00 78.81 79 GLN A N 1
ATOM 621 C CA . GLN A 1 79 ? 5.964 3.887 -11.483 1.00 78.81 79 GLN A CA 1
ATOM 622 C C . GLN A 1 79 ? 4.977 5.001 -11.869 1.00 78.81 79 GLN A C 1
ATOM 624 O O . GLN A 1 79 ? 3.824 4.962 -11.447 1.00 78.81 79 GLN A O 1
ATOM 629 N N . LEU A 1 80 ? 5.419 5.985 -12.660 1.00 75.69 80 LEU A N 1
ATOM 630 C CA . LEU A 1 80 ? 4.623 7.151 -13.066 1.00 75.69 80 LEU A CA 1
ATOM 631 C C . LEU A 1 80 ? 4.014 6.995 -14.464 1.00 75.69 80 LEU A C 1
ATOM 633 O O . LEU A 1 80 ? 3.040 7.667 -14.800 1.00 75.69 80 LEU A O 1
ATOM 637 N N . ALA A 1 81 ? 4.591 6.118 -15.286 1.00 67.12 81 ALA A N 1
ATOM 638 C CA . ALA A 1 81 ? 4.120 5.864 -16.636 1.00 67.12 81 ALA A CA 1
ATOM 639 C C . ALA A 1 81 ? 2.728 5.210 -16.623 1.00 67.12 81 ALA A C 1
ATOM 641 O O . ALA A 1 81 ? 2.584 4.021 -16.317 1.00 67.12 81 ALA A O 1
ATOM 642 N N . ILE A 1 82 ? 1.716 5.987 -17.012 1.00 55.97 82 ILE A N 1
ATOM 643 C CA . ILE A 1 82 ? 0.382 5.489 -17.356 1.00 55.97 82 ILE A CA 1
ATOM 644 C C . ILE A 1 82 ? 0.563 4.602 -18.596 1.00 55.97 82 ILE A C 1
ATOM 646 O O . ILE A 1 82 ? 1.057 5.070 -19.621 1.00 55.97 82 ILE A O 1
ATOM 650 N N . GLY A 1 83 ? 0.298 3.303 -18.446 1.00 53.16 83 GLY A N 1
ATOM 651 C CA . GLY A 1 83 ? 0.369 2.327 -19.538 1.00 53.16 83 GLY A CA 1
ATOM 652 C C . GLY A 1 83 ? -0.761 2.495 -20.536 1.00 53.16 83 GLY A C 1
ATOM 653 O O . GLY A 1 83 ? -1.865 2.887 -20.099 1.00 53.16 83 GLY A O 1
#

Sequence (83 aa):
MGALRAITELTASFRGADVLVLCYHRIRSRERFHSQIKALAEHGYSVLTMEEFTKWLKGSPLPSRPAALLTFDGCYDDQLAIG

Secondary structure (DSSP, 8-state):
-HHHHHHHHT----TT-SEEEEEE---S-HHHHHHHHHHHHHTTPEEPPHHHHHHHHTTPPPSSSSEEEEEE-S--HHHH---

Radius of gyration: 14.06 Å; chains: 1; bounding box: 26×28×37 Å